Protein AF-A0A4R4YW90-F1 (afdb_monomer_lite)

InterPro domains:
  IPR011008 Dimeric alpha-beta barrel [SSF54909] (1-87)

pLDDT: mean 75.6, std 14.25, range [34.78, 93.25]

Foldseek 3Di:
DDDDDDDDDDPCQQVLDDDAQVVLVVVVVVVVVCVVVVNDPDDFAWHHLVQKDKDAADQVCPDDDPPDPDHGGIDIGTDTDAPVSDDPRHPPVSNVVVVVVVVVVVVVD

Sequence (109 aa):
MKVMVLVKATERSESGEFGTAEEFVAMDLYNKELVEAGVVLAGDGLQPTSKGKRVAFDADGNTTVKRSPVRDGEIELRKVLDAEDFDESFPAEIAAAEQRLRPERTAKQ

Secondary structure (DSSP, 8-state):
------PPP-HHHHHT----HHHHHHHHHHHHHHHHTTS-S----B--GGG-EEEEE-TT-SS--TT-S-SSEEEEE-PBP-GGGS-TTS-HHHHHHHHHHHHHHHTT-

Radius of gyration: 16.96 Å; chains: 1; bounding box: 35×30×46 Å

Structure (mmCIF, N/CA/C/O backbone):
data_AF-A0A4R4YW90-F1
#
_entry.id   AF-A0A4R4YW90-F1
#
loop_
_atom_site.group_PDB
_atom_site.id
_atom_site.type_symbol
_atom_site.label_atom_id
_atom_site.label_alt_id
_atom_site.label_comp_id
_atom_site.label_asym_id
_atom_site.label_entity_id
_atom_site.label_seq_id
_atom_site.pdbx_PDB_ins_code
_atom_site.Cartn_x
_atom_site.Cartn_y
_atom_site.Cartn_z
_atom_site.occupancy
_atom_site.B_iso_or_equiv
_atom_site.auth_seq_id
_atom_site.auth_comp_id
_atom_site.auth_asym_id
_atom_site.auth_atom_id
_atom_site.pdbx_PDB_model_num
ATOM 1 N N . MET A 1 1 ? -12.836 -15.152 -8.802 1.00 88.62 1 MET A N 1
ATOM 2 C CA . MET A 1 1 ? -12.555 -14.733 -7.409 1.00 88.62 1 MET A CA 1
ATOM 3 C C . MET A 1 1 ? -11.621 -13.534 -7.471 1.00 88.62 1 MET A C 1
ATOM 5 O O . MET A 1 1 ? -10.717 -13.577 -8.291 1.00 88.62 1 MET A O 1
ATOM 9 N N . LYS A 1 2 ? -11.854 -12.470 -6.694 1.00 91.06 2 LYS A N 1
ATOM 10 C CA . LYS A 1 2 ? -10.959 -11.299 -6.631 1.00 91.06 2 LYS A CA 1
ATOM 11 C C . LYS A 1 2 ? -10.145 -11.365 -5.342 1.00 91.06 2 LYS A C 1
ATOM 13 O O . LYS A 1 2 ? -10.681 -11.793 -4.323 1.00 91.06 2 LYS A O 1
ATOM 18 N N . VAL A 1 3 ? -8.886 -10.947 -5.396 1.00 93.19 3 VAL A N 1
ATOM 19 C CA . VAL A 1 3 ? -7.986 -10.886 -4.237 1.00 93.19 3 VAL A CA 1
ATOM 20 C C . VAL A 1 3 ? -7.302 -9.525 -4.194 1.00 93.19 3 VAL A C 1
ATOM 22 O O . VAL A 1 3 ? -7.116 -8.896 -5.233 1.00 93.19 3 VAL A O 1
ATOM 25 N N . MET A 1 4 ? -6.939 -9.079 -2.994 1.00 92.00 4 MET A N 1
ATOM 26 C CA . MET A 1 4 ? -6.081 -7.915 -2.787 1.00 92.00 4 MET A CA 1
ATOM 27 C C . MET A 1 4 ? -4.696 -8.416 -2.390 1.00 92.00 4 MET A C 1
ATOM 29 O O . MET A 1 4 ? -4.573 -9.190 -1.440 1.00 92.00 4 MET A O 1
ATOM 33 N N . VAL A 1 5 ? -3.670 -7.988 -3.121 1.00 90.50 5 VAL A N 1
ATOM 34 C CA . VAL A 1 5 ? -2.273 -8.321 -2.833 1.00 90.50 5 VAL A CA 1
ATOM 35 C C . VAL A 1 5 ? -1.609 -7.083 -2.247 1.00 90.50 5 VAL A C 1
ATOM 37 O O . VAL A 1 5 ? -1.597 -6.032 -2.880 1.00 90.50 5 VAL A O 1
ATOM 40 N N . LEU A 1 6 ? -1.069 -7.209 -1.036 1.00 90.00 6 LEU A N 1
ATOM 41 C CA . LEU A 1 6 ? -0.278 -6.167 -0.388 1.00 90.00 6 LEU A CA 1
ATOM 42 C C . LEU A 1 6 ? 1.165 -6.648 -0.280 1.00 90.00 6 LEU A C 1
ATOM 44 O O . LEU A 1 6 ? 1.438 -7.676 0.343 1.00 90.00 6 LEU A O 1
ATOM 48 N N . VAL A 1 7 ? 2.087 -5.902 -0.884 1.00 87.25 7 VAL A N 1
ATOM 49 C CA . VAL A 1 7 ? 3.5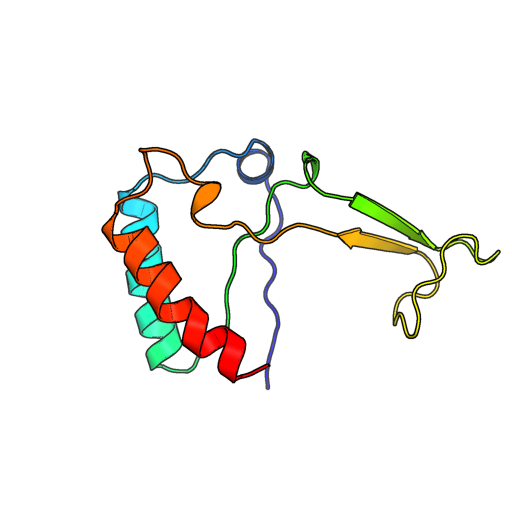21 -6.154 -0.733 1.00 87.25 7 VAL A CA 1
ATOM 50 C C . VAL A 1 7 ? 3.952 -5.637 0.636 1.00 87.25 7 VAL A C 1
ATOM 52 O O . VAL A 1 7 ? 3.669 -4.496 0.998 1.00 87.25 7 VAL A O 1
ATOM 55 N N . LYS A 1 8 ? 4.610 -6.490 1.427 1.00 89.19 8 LYS A N 1
ATOM 56 C CA . LYS A 1 8 ? 5.070 -6.121 2.768 1.00 89.19 8 LYS A CA 1
ATOM 57 C C . LYS A 1 8 ? 6.165 -5.056 2.665 1.00 89.19 8 LYS A C 1
ATOM 59 O O . LYS A 1 8 ? 7.114 -5.224 1.903 1.00 89.19 8 LYS A O 1
ATOM 64 N N . ALA A 1 9 ? 6.040 -4.005 3.469 1.00 89.00 9 ALA A N 1
ATOM 65 C CA . ALA A 1 9 ? 7.041 -2.954 3.566 1.00 89.00 9 ALA A CA 1
ATOM 66 C C . ALA A 1 9 ? 8.419 -3.507 3.979 1.00 89.00 9 ALA A C 1
ATOM 68 O O . ALA A 1 9 ? 8.523 -4.387 4.839 1.00 89.00 9 ALA A O 1
ATOM 69 N N . THR A 1 10 ? 9.462 -2.959 3.366 1.00 90.38 10 THR A N 1
ATOM 70 C CA . THR A 1 10 ? 10.882 -3.155 3.679 1.00 90.38 10 THR A CA 1
ATOM 71 C C . THR A 1 10 ? 11.502 -1.827 4.116 1.00 90.38 10 THR A C 1
ATOM 73 O O . THR A 1 10 ? 10.906 -0.771 3.907 1.00 90.38 10 THR A O 1
ATOM 76 N N . GLU A 1 11 ? 12.713 -1.854 4.679 1.00 91.69 11 GLU A N 1
ATOM 77 C CA . GLU A 1 11 ? 13.448 -0.626 5.031 1.00 91.69 11 GLU A CA 1
ATOM 78 C C . GLU A 1 11 ? 13.560 0.334 3.836 1.00 91.69 11 GLU A C 1
ATOM 80 O O . GLU A 1 11 ? 13.270 1.518 3.977 1.00 91.69 11 GLU A O 1
ATOM 85 N N . ARG A 1 12 ? 13.853 -0.196 2.639 1.00 87.25 12 ARG A N 1
ATOM 86 C CA . ARG A 1 12 ? 13.927 0.583 1.393 1.00 87.25 12 ARG A CA 1
ATOM 87 C C . ARG A 1 12 ? 12.601 1.260 1.039 1.00 87.25 12 ARG A C 1
ATOM 89 O O . ARG A 1 12 ? 12.579 2.433 0.703 1.00 87.25 12 ARG A O 1
ATOM 96 N N . SER A 1 13 ? 11.473 0.548 1.122 1.00 85.44 13 SER A N 1
ATOM 97 C CA . SER A 1 13 ? 10.173 1.170 0.812 1.00 85.44 13 SER A CA 1
ATOM 98 C C . SER A 1 13 ? 9.738 2.202 1.855 1.00 85.44 13 SER A C 1
ATOM 100 O O . SER A 1 13 ? 8.900 3.050 1.569 1.00 85.44 13 SER A O 1
ATOM 102 N N . GLU A 1 14 ? 10.272 2.118 3.075 1.00 91.38 14 GLU A N 1
ATOM 103 C CA . GLU A 1 14 ? 9.946 3.037 4.166 1.00 91.38 14 GLU A CA 1
ATOM 104 C C . GLU A 1 14 ? 10.876 4.261 4.215 1.00 91.38 14 GLU A C 1
ATOM 106 O O . GLU A 1 14 ? 10.485 5.286 4.777 1.00 91.38 14 GLU A O 1
ATOM 111 N N . SER A 1 15 ? 12.057 4.207 3.580 1.00 88.75 15 SER A N 1
ATOM 112 C CA . SER A 1 15 ? 12.948 5.368 3.424 1.00 88.75 15 SER A CA 1
ATOM 113 C C . SER A 1 15 ? 12.444 6.384 2.392 1.00 88.75 15 SER A C 1
ATOM 115 O O . SER A 1 15 ? 12.910 7.521 2.376 1.00 88.75 15 SER A O 1
ATOM 117 N N . GLY A 1 16 ? 11.454 6.009 1.574 1.00 77.31 16 GLY A N 1
ATOM 118 C CA . GLY A 1 16 ? 10.960 6.838 0.472 1.00 77.31 16 GLY A CA 1
ATOM 119 C C . GLY A 1 16 ? 11.852 6.786 -0.768 1.00 77.31 16 GLY A C 1
ATOM 120 O O . GLY A 1 16 ? 11.660 7.583 -1.680 1.00 77.31 16 GLY A O 1
ATOM 121 N N . GLU A 1 17 ? 12.812 5.860 -0.810 1.00 77.94 17 GLU A N 1
ATOM 122 C CA . GLU A 1 17 ? 13.592 5.582 -2.010 1.00 77.94 17 GLU A CA 1
ATOM 123 C C . GLU A 1 17 ? 12.723 4.911 -3.074 1.00 77.94 17 GLU A C 1
ATOM 125 O O . GLU A 1 17 ? 12.049 3.903 -2.830 1.00 77.94 17 GLU A O 1
ATOM 130 N N . PHE A 1 18 ? 12.782 5.467 -4.277 1.00 72.75 18 PHE A N 1
ATOM 131 C CA . PHE A 1 18 ? 12.136 4.914 -5.455 1.00 72.75 18 PHE A CA 1
ATOM 132 C C . PHE A 1 18 ? 13.125 4.085 -6.281 1.00 72.75 18 PHE A C 1
ATOM 134 O O . PHE A 1 18 ? 14.342 4.200 -6.129 1.00 72.75 18 PHE A O 1
ATOM 141 N N . GLY A 1 19 ? 12.585 3.215 -7.137 1.00 74.75 19 GLY A N 1
ATOM 142 C CA . GLY A 1 19 ? 13.383 2.500 -8.131 1.00 74.75 19 GLY A CA 1
ATOM 143 C C . GLY A 1 19 ? 13.959 3.439 -9.193 1.00 74.75 19 GLY A C 1
ATOM 144 O O . GLY A 1 19 ? 13.659 4.634 -9.217 1.00 74.75 19 GLY A O 1
ATOM 145 N N . THR A 1 20 ? 14.778 2.905 -10.093 1.00 80.31 20 THR A N 1
ATOM 146 C CA . THR A 1 20 ? 15.273 3.686 -11.235 1.00 80.31 20 THR A CA 1
ATOM 147 C C . THR A 1 20 ? 14.173 3.904 -12.276 1.00 80.31 20 THR A C 1
ATOM 149 O O . THR A 1 20 ? 13.177 3.177 -12.322 1.00 80.31 20 THR A O 1
ATOM 152 N N . ALA A 1 21 ? 14.360 4.890 -13.155 1.00 76.06 21 ALA A N 1
ATOM 153 C CA . ALA A 1 21 ? 13.451 5.148 -14.270 1.00 76.06 21 ALA A CA 1
ATOM 154 C C . ALA A 1 21 ? 13.203 3.892 -15.129 1.00 76.06 21 ALA A C 1
ATOM 156 O O . ALA A 1 21 ? 12.066 3.610 -15.508 1.00 76.06 21 ALA A O 1
ATOM 157 N N . GLU A 1 22 ? 14.247 3.105 -15.395 1.00 77.88 22 GLU A N 1
ATOM 158 C CA . GLU A 1 22 ? 14.156 1.862 -16.163 1.00 77.88 22 GLU A CA 1
ATOM 159 C C . GLU A 1 22 ? 13.303 0.803 -15.452 1.00 77.88 22 GLU A C 1
ATOM 161 O O . GLU A 1 22 ? 12.519 0.110 -16.103 1.00 77.88 22 GLU A O 1
ATOM 166 N N . GLU A 1 23 ? 13.416 0.692 -14.123 1.00 79.44 23 GLU A N 1
ATOM 167 C CA . GLU A 1 23 ? 12.590 -0.221 -13.326 1.00 79.44 23 GLU A CA 1
ATOM 168 C C . GLU A 1 23 ? 11.106 0.166 -13.401 1.00 79.44 23 GLU A C 1
ATOM 170 O O . GLU A 1 23 ? 10.250 -0.711 -13.541 1.00 79.44 23 GLU A O 1
ATOM 175 N N . PHE A 1 24 ? 10.790 1.466 -13.381 1.00 75.06 24 PHE A N 1
ATOM 176 C CA . PHE A 1 24 ? 9.414 1.946 -13.539 1.00 75.06 24 PHE A CA 1
ATOM 177 C C . PHE A 1 24 ? 8.843 1.660 -14.927 1.00 75.06 24 PHE A C 1
ATOM 179 O O . PHE A 1 24 ? 7.710 1.192 -15.026 1.00 75.06 24 PHE A O 1
ATOM 186 N N . VAL A 1 25 ? 9.619 1.880 -15.992 1.00 77.75 25 VAL A N 1
ATOM 187 C CA . VAL A 1 25 ? 9.194 1.562 -17.367 1.00 77.75 25 VAL A CA 1
ATOM 188 C C . VAL A 1 25 ? 8.927 0.065 -17.525 1.00 77.75 25 VAL A C 1
ATOM 190 O O . VAL A 1 25 ? 7.895 -0.327 -18.070 1.00 77.75 25 VAL A O 1
ATOM 193 N N . ALA A 1 26 ? 9.820 -0.786 -17.013 1.00 84.25 26 ALA A N 1
ATOM 194 C CA . ALA A 1 26 ? 9.631 -2.234 -17.057 1.00 84.25 26 ALA A CA 1
ATOM 195 C C . ALA A 1 26 ? 8.385 -2.674 -16.269 1.00 84.25 26 ALA A C 1
ATOM 197 O O . ALA A 1 26 ? 7.623 -3.524 -16.736 1.00 84.25 26 ALA A O 1
ATOM 198 N N . MET A 1 27 ? 8.153 -2.073 -15.097 1.00 83.19 27 MET A N 1
ATOM 199 C CA . MET A 1 27 ? 6.968 -2.333 -14.281 1.00 83.19 27 MET A CA 1
ATOM 200 C C . MET A 1 27 ? 5.675 -1.906 -14.988 1.00 83.19 27 MET A C 1
ATOM 202 O O . MET A 1 27 ? 4.694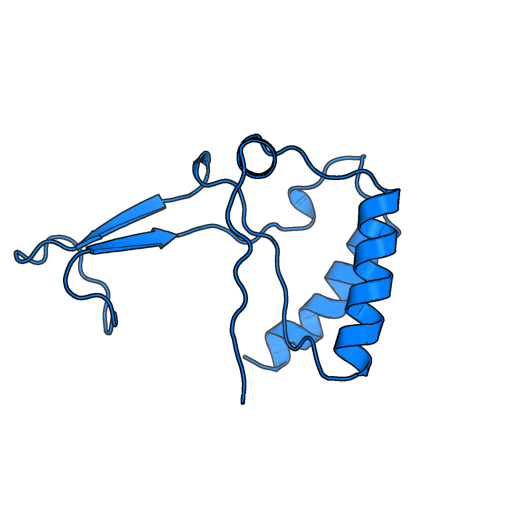 -2.646 -14.934 1.00 83.19 27 MET A O 1
ATOM 206 N N . ASP A 1 28 ? 5.657 -0.746 -15.650 1.00 78.88 28 ASP A N 1
ATOM 207 C CA . ASP A 1 28 ? 4.481 -0.253 -16.378 1.00 78.88 28 ASP A CA 1
ATOM 208 C C . ASP A 1 28 ? 4.108 -1.176 -17.542 1.00 78.88 28 ASP A C 1
ATOM 210 O O . ASP A 1 28 ? 2.962 -1.616 -17.639 1.00 78.88 28 ASP A O 1
ATOM 214 N N . LEU A 1 29 ? 5.090 -1.562 -18.365 1.00 83.62 29 LEU A N 1
ATOM 215 C CA . LEU A 1 29 ? 4.876 -2.494 -19.474 1.00 83.62 29 LEU A CA 1
ATOM 216 C C . LEU A 1 29 ? 4.323 -3.836 -18.984 1.00 83.62 29 LEU A C 1
ATOM 218 O O . LEU A 1 29 ? 3.333 -4.331 -19.522 1.00 83.62 29 LEU A O 1
ATOM 222 N N . TYR A 1 30 ? 4.909 -4.386 -17.919 1.00 87.31 30 TYR A N 1
ATOM 223 C CA . TYR A 1 30 ? 4.435 -5.632 -17.323 1.00 87.31 30 TYR A CA 1
ATOM 224 C C . TYR A 1 30 ? 3.010 -5.502 -16.762 1.00 87.31 30 TYR A C 1
ATOM 226 O O . TYR A 1 30 ? 2.151 -6.345 -17.018 1.00 87.31 30 TYR A O 1
ATOM 234 N N . ASN A 1 31 ? 2.714 -4.422 -16.034 1.00 84.06 31 ASN A N 1
ATOM 235 C CA . ASN A 1 31 ? 1.375 -4.184 -15.498 1.00 84.06 31 ASN A CA 1
ATOM 236 C C . ASN A 1 31 ? 0.339 -3.983 -16.605 1.00 84.06 31 ASN A C 1
ATOM 238 O O . ASN A 1 31 ? -0.786 -4.462 -16.467 1.00 84.06 31 ASN A O 1
ATOM 242 N N . LYS A 1 32 ? 0.703 -3.323 -17.708 1.00 83.81 32 LYS A N 1
ATOM 243 C CA . LYS A 1 32 ? -0.170 -3.154 -18.870 1.00 83.81 32 LYS A CA 1
ATOM 244 C C . LYS A 1 32 ? -0.583 -4.503 -19.456 1.00 83.81 32 LYS A C 1
ATOM 246 O O . LYS A 1 32 ? -1.776 -4.724 -19.653 1.00 83.81 32 LYS A O 1
ATOM 251 N N . GLU A 1 33 ? 0.363 -5.421 -19.651 1.00 91.44 33 GLU A N 1
ATOM 252 C CA . GLU A 1 33 ? 0.062 -6.783 -20.112 1.00 91.44 33 GLU A CA 1
ATOM 253 C C . GLU A 1 33 ? -0.893 -7.508 -19.150 1.00 91.44 33 GLU A C 1
ATOM 255 O O . GLU A 1 33 ? -1.852 -8.155 -19.575 1.00 91.44 33 GLU A O 1
ATOM 260 N N . LEU A 1 34 ? -0.689 -7.355 -17.837 1.00 90.31 34 LEU A N 1
ATOM 261 C CA . LEU A 1 34 ? -1.566 -7.956 -16.831 1.00 90.31 34 LEU A CA 1
ATOM 262 C C . LEU A 1 34 ? -2.969 -7.336 -16.797 1.00 90.31 34 LEU A C 1
ATOM 264 O O . LEU A 1 34 ? -3.938 -8.047 -16.515 1.00 90.31 34 LEU A O 1
ATOM 268 N N . VAL A 1 35 ? -3.096 -6.034 -17.050 1.00 87.44 35 VAL A N 1
ATOM 269 C CA . VAL A 1 35 ? -4.392 -5.347 -17.153 1.00 87.44 35 VAL A CA 1
ATOM 270 C C . VAL A 1 35 ? -5.133 -5.807 -18.406 1.00 87.44 35 VAL A C 1
ATOM 272 O O . VAL A 1 35 ? -6.307 -6.166 -18.314 1.00 87.44 35 VAL A O 1
ATOM 275 N N . GLU A 1 36 ? -4.457 -5.864 -19.556 1.00 87.31 36 GLU A N 1
ATOM 276 C CA . GLU A 1 36 ? -5.031 -6.352 -20.818 1.00 87.31 36 GLU A CA 1
ATOM 277 C C . GLU A 1 36 ? -5.485 -7.817 -20.707 1.00 87.31 36 GLU A C 1
ATOM 279 O O . GLU A 1 36 ? -6.555 -8.180 -21.198 1.00 87.31 36 GLU A O 1
ATOM 284 N N . ALA A 1 37 ? -4.732 -8.644 -19.978 1.00 93.25 37 ALA A N 1
ATOM 285 C CA . ALA A 1 37 ? -5.105 -10.021 -19.658 1.00 93.25 37 ALA A CA 1
ATOM 286 C C . ALA A 1 37 ? -6.225 -10.141 -18.598 1.00 93.25 37 ALA A C 1
ATOM 288 O O . ALA A 1 37 ? -6.677 -11.249 -18.300 1.00 93.25 37 ALA A O 1
ATOM 289 N N . GLY A 1 38 ? -6.671 -9.031 -17.998 1.00 88.88 38 GLY A N 1
ATOM 290 C CA . GLY A 1 38 ? -7.702 -9.006 -16.955 1.00 88.88 38 GLY A CA 1
ATOM 291 C C . GLY A 1 38 ? -7.251 -9.551 -15.594 1.00 88.88 38 GLY A C 1
ATOM 292 O O . GLY A 1 38 ? -8.094 -9.854 -14.746 1.00 88.88 38 GLY A O 1
ATOM 293 N N . VAL A 1 39 ? -5.939 -9.691 -15.378 1.00 91.94 39 VAL A N 1
ATOM 294 C CA . VAL A 1 39 ? -5.331 -10.190 -14.133 1.00 91.94 39 VAL A CA 1
ATOM 295 C C . VAL A 1 39 ? -5.219 -9.069 -13.101 1.00 91.94 39 VAL A C 1
ATOM 297 O O . VAL A 1 39 ? -5.642 -9.240 -11.955 1.00 91.94 39 VAL A O 1
ATOM 300 N N . VAL A 1 40 ? -4.686 -7.909 -13.501 1.00 88.12 40 VAL A N 1
ATOM 301 C CA . VAL A 1 40 ? -4.626 -6.711 -12.651 1.00 88.12 40 VAL A CA 1
ATOM 302 C C . VAL A 1 40 ? -5.864 -5.864 -12.914 1.00 88.12 40 VAL A C 1
ATOM 304 O O . VAL A 1 40 ? -6.099 -5.402 -14.024 1.00 88.12 40 VAL A O 1
ATOM 307 N N . LEU A 1 41 ? -6.674 -5.666 -11.873 1.00 86.56 41 LEU A N 1
ATOM 308 C CA . LEU A 1 41 ? -7.888 -4.843 -11.950 1.00 86.56 41 LEU A CA 1
ATOM 309 C C . LEU A 1 41 ? -7.657 -3.408 -11.467 1.00 86.56 41 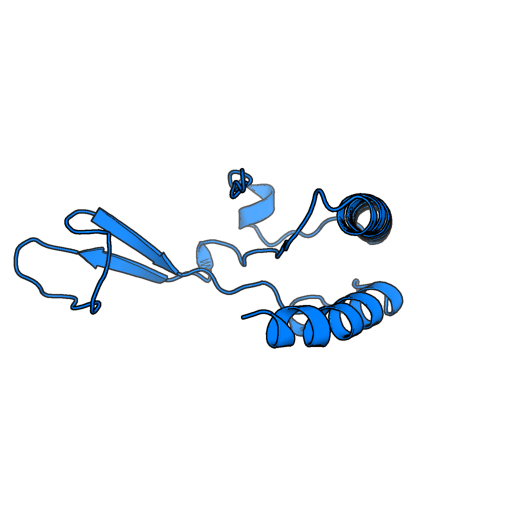LEU A C 1
ATOM 311 O O . LEU A 1 41 ? -8.326 -2.488 -11.928 1.00 86.56 41 LEU A O 1
ATOM 315 N N . ALA A 1 42 ? -6.748 -3.240 -10.509 1.00 82.62 42 ALA A N 1
ATOM 316 C CA . ALA A 1 42 ? -6.301 -1.971 -9.954 1.00 82.62 42 ALA A CA 1
ATOM 317 C C . ALA A 1 42 ? -4.959 -2.199 -9.245 1.00 82.62 42 ALA A C 1
ATOM 319 O O . ALA A 1 42 ? -4.701 -3.301 -8.754 1.00 82.62 42 ALA A O 1
ATOM 320 N N . GLY A 1 43 ? -4.128 -1.163 -9.180 1.00 82.94 43 GLY A N 1
ATOM 321 C CA . GLY A 1 43 ? -2.835 -1.203 -8.509 1.00 82.94 43 GLY A CA 1
ATOM 322 C C . GLY A 1 43 ? -2.309 0.209 -8.297 1.00 82.94 43 GLY A C 1
ATOM 323 O O . GLY A 1 43 ? -2.285 0.999 -9.242 1.00 82.94 43 GLY A O 1
ATOM 324 N N . ASP A 1 44 ? -1.915 0.499 -7.061 1.00 82.69 44 ASP A N 1
ATOM 325 C CA . ASP A 1 44 ? -1.432 1.801 -6.616 1.00 82.69 44 ASP A CA 1
ATOM 326 C C . ASP A 1 44 ? -0.312 1.626 -5.591 1.00 82.69 44 ASP A C 1
ATOM 328 O O . ASP A 1 44 ? -0.306 0.671 -4.807 1.00 82.69 44 ASP A O 1
ATOM 332 N N . GLY A 1 45 ? 0.635 2.562 -5.596 1.00 84.69 45 GLY A N 1
ATOM 333 C CA . GLY A 1 45 ? 1.665 2.654 -4.570 1.00 84.69 45 GLY A CA 1
ATOM 334 C C . GLY A 1 45 ? 1.138 3.360 -3.317 1.00 84.69 45 GLY A C 1
ATOM 335 O O . GLY A 1 45 ? 0.294 4.248 -3.406 1.00 84.69 45 GLY A O 1
ATOM 336 N N . LEU A 1 46 ? 1.644 2.996 -2.136 1.00 88.75 46 LEU A N 1
ATOM 337 C CA . LEU A 1 46 ? 1.315 3.671 -0.874 1.00 88.75 46 LEU A CA 1
ATOM 338 C C . LEU A 1 46 ? 2.537 4.418 -0.329 1.00 88.75 46 LEU A C 1
ATOM 340 O O . LEU A 1 46 ? 3.608 3.831 -0.184 1.00 88.75 46 LEU A O 1
ATOM 344 N N . GLN A 1 47 ? 2.355 5.675 0.078 1.00 88.62 47 GLN A N 1
ATOM 345 C CA . GLN A 1 47 ? 3.383 6.494 0.743 1.00 88.62 47 GLN A CA 1
ATOM 346 C C . GLN A 1 47 ? 3.909 5.823 2.018 1.00 88.62 47 GLN A C 1
ATOM 348 O O . GLN A 1 47 ? 3.076 5.217 2.690 1.00 88.62 47 GLN A O 1
ATOM 353 N N . PRO A 1 48 ? 5.203 5.942 2.394 1.00 90.62 48 PRO A N 1
ATOM 354 C CA . PRO A 1 48 ? 5.786 5.333 3.600 1.00 90.62 48 PRO A CA 1
ATOM 355 C C . PRO A 1 48 ? 4.938 5.511 4.868 1.00 90.62 48 PRO A C 1
ATOM 357 O O . PRO A 1 48 ? 4.239 6.517 5.022 1.00 90.62 48 PRO A O 1
ATOM 360 N N . THR A 1 49 ? 5.030 4.576 5.818 1.00 91.12 49 THR A N 1
ATOM 361 C CA . THR A 1 49 ? 4.272 4.631 7.085 1.00 91.12 49 THR A CA 1
ATOM 362 C C . THR A 1 49 ? 4.558 5.892 7.897 1.00 91.12 49 THR A C 1
ATOM 364 O O . THR A 1 49 ? 3.673 6.371 8.604 1.00 91.12 49 THR A O 1
ATOM 367 N N . SER A 1 50 ? 5.739 6.500 7.732 1.00 90.38 50 SER A N 1
ATOM 368 C CA . SER A 1 50 ? 6.103 7.794 8.330 1.00 90.38 50 SER A CA 1
ATOM 369 C C . SER A 1 50 ? 5.184 8.952 7.907 1.00 90.38 50 SER A C 1
ATOM 371 O O . SER A 1 50 ? 5.015 9.909 8.663 1.00 90.38 50 SER A O 1
ATOM 373 N N . LYS A 1 51 ? 4.543 8.856 6.734 1.00 88.25 51 LYS A N 1
ATOM 374 C CA . LYS A 1 51 ? 3.531 9.807 6.239 1.00 88.25 51 LYS A CA 1
ATOM 375 C C . LYS A 1 51 ? 2.092 9.339 6.496 1.00 88.25 51 LYS A C 1
ATOM 377 O O . LYS A 1 51 ? 1.140 10.019 6.108 1.00 88.25 51 LYS A O 1
ATOM 382 N N . GLY A 1 52 ? 1.925 8.180 7.129 1.00 88.38 52 GLY A N 1
ATOM 383 C CA . GLY A 1 52 ? 0.635 7.620 7.497 1.00 88.38 52 GLY A CA 1
ATOM 384 C C . GLY A 1 52 ? 0.068 8.204 8.792 1.00 88.38 52 GLY A C 1
ATOM 385 O O . GLY A 1 52 ? 0.713 8.954 9.530 1.00 88.38 52 GLY A O 1
ATOM 386 N N . LYS A 1 53 ? -1.177 7.836 9.086 1.00 86.81 53 LYS A N 1
ATOM 387 C CA . LYS A 1 53 ? -1.824 8.071 10.382 1.00 86.81 53 LYS A CA 1
ATOM 388 C C . LYS A 1 53 ? -2.340 6.744 10.920 1.00 86.81 53 LYS A C 1
ATOM 390 O O . LYS A 1 53 ? -2.933 5.978 10.166 1.00 86.81 53 LYS A O 1
ATOM 395 N N . ARG A 1 54 ? -2.155 6.492 12.216 1.00 85.62 54 ARG A N 1
ATOM 396 C CA . ARG A 1 54 ? -2.767 5.349 12.902 1.00 85.62 54 ARG A CA 1
ATOM 397 C C . ARG A 1 54 ? -3.921 5.809 13.762 1.00 85.62 54 ARG A C 1
ATOM 399 O O . ARG A 1 54 ? -3.817 6.808 14.472 1.00 85.62 54 ARG A O 1
ATOM 406 N N . VAL A 1 55 ? -5.011 5.070 13.662 1.00 82.75 55 VAL A N 1
ATOM 407 C CA . VAL A 1 55 ? -6.218 5.269 14.447 1.00 82.75 55 VAL A CA 1
ATOM 408 C C . VAL A 1 55 ? -6.428 4.016 15.276 1.00 82.75 55 VAL A C 1
ATOM 410 O O . VAL A 1 55 ? -6.659 2.945 14.716 1.00 82.75 55 VAL A O 1
ATOM 413 N N . ALA A 1 56 ? -6.320 4.157 16.594 1.00 79.12 56 ALA A N 1
ATOM 414 C CA . ALA A 1 56 ? -6.605 3.087 17.535 1.00 79.12 56 ALA A CA 1
ATOM 415 C C . ALA A 1 56 ? -8.092 3.093 17.907 1.00 79.12 56 ALA A C 1
ATOM 417 O O . ALA A 1 56 ? -8.694 4.154 18.103 1.00 79.12 56 ALA A O 1
ATOM 418 N N . PHE A 1 57 ? -8.664 1.899 18.002 1.00 76.19 57 PHE A N 1
ATOM 419 C CA . PHE A 1 57 ? -10.018 1.673 18.482 1.00 76.19 57 PHE A CA 1
ATOM 420 C C . PHE A 1 57 ? -9.913 1.062 19.870 1.00 76.19 57 PHE A C 1
ATOM 422 O O . PHE A 1 57 ? -9.410 -0.048 20.014 1.00 76.19 57 PHE A O 1
ATOM 429 N N . ASP A 1 58 ? -10.361 1.799 20.881 1.00 71.06 58 ASP A N 1
ATOM 430 C CA . ASP A 1 58 ? -10.538 1.262 22.222 1.00 71.06 58 ASP A CA 1
ATOM 431 C C . ASP A 1 58 ? -11.991 0.821 22.439 1.00 71.06 58 ASP A C 1
ATOM 433 O O . ASP A 1 58 ? -12.918 1.241 21.737 1.00 71.06 58 ASP A O 1
ATOM 437 N N . ALA A 1 59 ? -12.189 -0.050 23.429 1.00 67.81 59 ALA A N 1
ATOM 438 C CA . ALA A 1 59 ? -13.514 -0.528 23.818 1.00 67.81 59 ALA A CA 1
ATOM 439 C C . ALA A 1 59 ? -14.442 0.610 24.292 1.00 67.81 59 ALA A C 1
ATOM 441 O O . ALA A 1 59 ? -15.664 0.459 24.257 1.00 67.81 59 ALA A O 1
ATOM 442 N N . ASP A 1 60 ? -13.860 1.743 24.695 1.00 70.56 60 ASP A N 1
ATOM 443 C CA . ASP A 1 60 ? -14.552 2.908 25.245 1.00 70.56 60 ASP A CA 1
ATOM 444 C C . ASP A 1 60 ? -15.050 3.888 24.161 1.00 70.56 60 ASP A C 1
ATOM 446 O O . ASP A 1 60 ? -15.802 4.818 24.457 1.00 70.56 60 ASP A O 1
ATOM 450 N N . GLY A 1 61 ? -14.711 3.654 22.887 1.00 60.12 61 GLY A N 1
ATOM 451 C CA . GLY A 1 61 ? -15.294 4.351 21.739 1.00 60.12 61 GLY A CA 1
ATOM 452 C C . GLY A 1 61 ? -14.696 5.727 21.437 1.00 60.12 61 GLY A C 1
ATOM 453 O O . GLY A 1 61 ? -15.332 6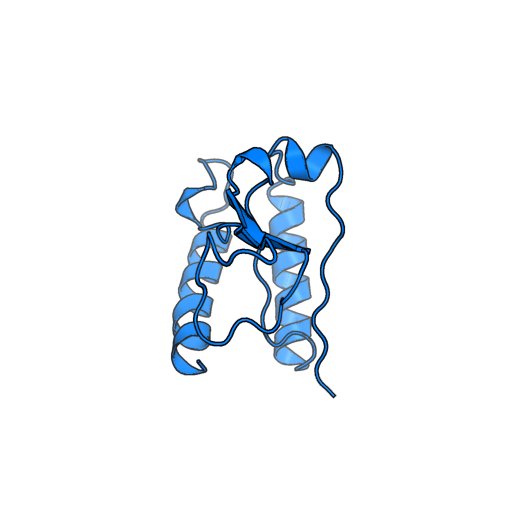.517 20.730 1.00 60.12 61 GLY A O 1
ATOM 454 N N . ASN A 1 62 ? -13.478 6.019 21.906 1.00 64.81 62 ASN A N 1
ATOM 455 C CA . ASN A 1 62 ? -12.866 7.348 21.775 1.00 64.81 62 ASN A CA 1
ATOM 456 C C . ASN A 1 62 ? -12.494 7.726 20.326 1.00 64.81 62 ASN A C 1
ATOM 458 O O . ASN A 1 62 ? -12.204 8.891 20.052 1.00 64.81 62 ASN A O 1
ATOM 462 N N . THR A 1 63 ? -12.583 6.786 19.375 1.00 66.25 63 THR A N 1
ATOM 463 C CA . THR A 1 63 ? -12.567 7.083 17.935 1.00 66.25 63 THR A CA 1
ATOM 464 C C . THR A 1 63 ? -13.715 6.390 17.203 1.00 66.25 63 THR A C 1
ATOM 466 O O . THR A 1 63 ? -13.760 5.167 17.086 1.00 66.25 63 THR A O 1
ATOM 469 N N . THR A 1 64 ? -14.658 7.169 16.661 1.00 59.59 64 THR A N 1
ATOM 470 C CA . THR A 1 64 ? -15.855 6.622 16.005 1.00 59.59 64 THR A CA 1
ATOM 471 C C . THR A 1 64 ? -15.719 6.623 14.479 1.00 59.59 64 THR A C 1
ATOM 473 O O . THR A 1 64 ? -15.938 7.639 13.819 1.00 59.59 64 THR A O 1
ATOM 476 N N . VAL A 1 65 ? -15.425 5.461 13.886 1.00 65.69 65 VAL A N 1
ATOM 477 C CA . VAL A 1 65 ? -15.570 5.232 12.435 1.00 65.69 65 VAL A CA 1
ATOM 478 C C . VAL A 1 65 ? -16.895 4.523 12.166 1.00 65.69 65 VAL A C 1
ATOM 480 O O . VAL A 1 65 ? -17.124 3.391 12.595 1.00 65.69 65 VAL A O 1
ATOM 483 N N . LYS A 1 66 ? -17.801 5.186 11.440 1.00 62.31 66 LYS A N 1
ATOM 484 C CA . LYS A 1 66 ? -19.113 4.613 11.110 1.00 62.31 66 LYS A CA 1
ATOM 485 C C . LYS A 1 66 ? -18.950 3.408 10.182 1.00 62.31 66 LYS A C 1
ATOM 487 O O . LYS A 1 66 ? -18.383 3.541 9.103 1.00 62.31 66 LYS A O 1
ATOM 492 N N . ARG A 1 67 ? -19.537 2.269 10.574 1.00 66.88 67 ARG A N 1
ATOM 493 C CA . ARG A 1 67 ? -19.509 0.994 9.826 1.00 66.88 67 ARG A CA 1
ATOM 494 C C . ARG A 1 67 ? -18.095 0.430 9.610 1.00 66.88 67 ARG A C 1
ATOM 496 O O . ARG A 1 67 ? -17.853 -0.222 8.599 1.00 66.88 67 ARG A O 1
ATOM 503 N N . SER A 1 68 ? -17.173 0.662 10.547 1.00 71.62 68 SER A N 1
ATOM 504 C CA . SER A 1 68 ? -15.871 -0.013 10.519 1.00 71.62 68 SER A CA 1
ATOM 505 C C . SER A 1 68 ? -16.042 -1.528 10.709 1.00 71.62 68 SER A C 1
ATOM 507 O O . SER A 1 68 ? -16.766 -1.939 11.621 1.00 71.62 68 SER A O 1
ATOM 509 N N . PRO A 1 69 ? -15.382 -2.376 9.899 1.00 73.44 69 PRO A N 1
ATOM 510 C CA . PRO A 1 69 ? -15.285 -3.805 10.186 1.00 73.44 69 PRO A CA 1
ATOM 511 C C . PRO A 1 69 ? -14.312 -4.108 11.343 1.00 73.44 69 PRO A C 1
ATOM 513 O O . PRO A 1 69 ? -14.356 -5.206 11.894 1.00 73.44 69 PRO A O 1
ATOM 516 N N . VAL A 1 70 ? -13.452 -3.153 11.724 1.00 78.38 70 VAL A N 1
ATOM 517 C CA . VAL A 1 70 ? -12.489 -3.272 12.831 1.00 78.38 70 VAL A CA 1
ATOM 518 C C . VAL A 1 70 ? -13.165 -2.839 14.132 1.00 78.38 70 VAL A C 1
ATOM 520 O O . VAL A 1 70 ? -13.680 -1.722 14.207 1.00 78.38 70 VAL A O 1
ATOM 523 N N . ARG A 1 71 ? -13.192 -3.734 15.129 1.00 71.38 71 ARG A N 1
ATOM 524 C CA . ARG A 1 71 ? -13.837 -3.514 16.440 1.00 71.38 71 ARG A CA 1
ATOM 525 C C . ARG A 1 71 ? -12.844 -3.244 17.569 1.00 71.38 71 ARG A C 1
ATOM 527 O O . ARG A 1 71 ? -13.097 -2.364 18.374 1.00 71.38 71 ARG A O 1
ATOM 534 N N . ASP A 1 72 ? -11.752 -3.999 17.601 1.00 75.19 72 ASP A N 1
ATOM 535 C CA . ASP A 1 72 ? -10.630 -3.858 18.530 1.00 75.19 72 ASP A CA 1
ATOM 536 C C . ASP A 1 72 ? -9.349 -3.996 17.697 1.00 75.19 72 ASP A C 1
ATOM 538 O O . ASP A 1 72 ? -9.218 -4.959 16.930 1.00 75.19 72 ASP A O 1
ATOM 542 N N . GLY A 1 73 ? -8.481 -2.986 17.744 1.00 79.38 73 GLY A N 1
ATOM 543 C CA . GLY A 1 73 ? -7.264 -2.920 16.936 1.00 79.38 73 GLY A CA 1
ATOM 544 C C . GLY A 1 73 ? -6.965 -1.535 16.366 1.00 79.38 73 GLY A C 1
ATOM 545 O O . GLY A 1 73 ? -7.439 -0.510 16.856 1.00 79.38 73 GLY A O 1
ATOM 546 N N . GLU A 1 74 ? -6.162 -1.508 15.304 1.00 81.38 74 GLU A N 1
ATOM 547 C CA . GLU A 1 74 ? -5.690 -0.278 14.668 1.00 81.38 74 GLU A CA 1
ATOM 548 C C . GLU A 1 74 ? -6.023 -0.257 13.175 1.00 81.38 74 GLU A C 1
ATOM 550 O O . GLU A 1 74 ? -5.975 -1.279 12.487 1.00 81.38 74 GLU A O 1
ATOM 555 N N . ILE A 1 75 ? -6.326 0.934 12.663 1.00 85.56 75 ILE A N 1
ATOM 556 C CA . ILE A 1 75 ? -6.364 1.210 11.228 1.00 85.56 75 ILE A CA 1
ATOM 557 C C . ILE A 1 75 ? -5.187 2.116 10.892 1.00 85.56 75 ILE A C 1
ATOM 559 O O . ILE A 1 75 ? -5.038 3.198 11.464 1.00 85.56 75 ILE A O 1
ATOM 563 N N . GLU A 1 76 ? -4.379 1.690 9.925 1.00 87.38 76 GLU A N 1
ATOM 564 C CA . GLU A 1 76 ? -3.361 2.534 9.315 1.00 87.38 76 GLU A CA 1
ATOM 565 C C . GLU A 1 76 ? -3.914 3.158 8.032 1.00 87.38 76 GLU A C 1
ATOM 567 O O . GLU A 1 76 ? -4.345 2.471 7.107 1.00 87.38 76 GLU A O 1
ATOM 572 N N . LEU A 1 77 ? -3.910 4.486 7.993 1.00 87.94 77 LEU A N 1
ATOM 573 C CA . LEU A 1 77 ? -4.296 5.282 6.841 1.00 87.94 77 LEU A CA 1
ATOM 574 C C . LEU A 1 77 ? -3.020 5.718 6.123 1.00 87.94 77 LEU A C 1
ATOM 576 O O . LEU A 1 77 ? -2.279 6.565 6.629 1.00 87.94 77 LEU A O 1
ATOM 580 N N . ARG A 1 78 ? -2.772 5.141 4.943 1.00 89.75 78 ARG A N 1
ATOM 581 C CA . ARG A 1 78 ? -1.687 5.546 4.039 1.00 89.75 78 ARG A CA 1
ATOM 582 C C . ARG A 1 78 ? -2.272 6.307 2.858 1.00 89.75 78 ARG A C 1
ATOM 584 O O . ARG A 1 78 ? -3.276 5.888 2.284 1.00 89.75 78 ARG A O 1
ATOM 591 N N . LYS A 1 79 ? -1.643 7.428 2.502 1.00 87.31 79 LYS A N 1
ATOM 592 C CA . LYS A 1 79 ? -1.965 8.121 1.252 1.00 87.31 79 LYS A CA 1
ATOM 593 C C . LYS A 1 79 ? -1.465 7.271 0.084 1.00 87.31 79 LYS A C 1
ATOM 595 O O . LYS A 1 79 ? -0.400 6.654 0.180 1.00 87.31 79 LYS A O 1
ATOM 600 N N . VAL A 1 80 ? -2.243 7.247 -0.989 1.00 86.81 80 VAL A N 1
ATOM 601 C CA . VAL A 1 80 ? -1.780 6.744 -2.283 1.00 86.81 80 VAL A CA 1
ATOM 602 C C . VAL A 1 80 ? -0.665 7.672 -2.774 1.00 86.81 80 VAL A C 1
ATOM 604 O O . VAL A 1 80 ? -0.700 8.867 -2.484 1.00 86.81 80 VAL A O 1
ATOM 607 N N . LEU A 1 81 ? 0.358 7.095 -3.400 1.00 79.88 81 LEU A N 1
ATOM 608 C CA . LEU A 1 81 ? 1.396 7.843 -4.106 1.00 79.88 81 LEU A CA 1
ATOM 609 C C . LEU A 1 81 ? 0.766 8.512 -5.328 1.00 79.88 81 LEU A C 1
ATOM 611 O O . LEU A 1 81 ? 0.147 7.817 -6.129 1.00 79.88 81 LEU A O 1
ATOM 615 N N . ASP A 1 82 ? 0.936 9.823 -5.460 1.00 72.12 82 ASP A N 1
ATOM 616 C CA . ASP A 1 82 ? 0.478 10.586 -6.622 1.00 72.12 82 ASP A CA 1
ATOM 617 C C . ASP A 1 82 ? 1.675 10.977 -7.508 1.00 72.12 82 ASP A C 1
ATOM 619 O O . ASP A 1 82 ? 2.797 11.102 -7.021 1.00 72.12 82 ASP A O 1
ATOM 623 N N . ALA A 1 83 ? 1.440 11.239 -8.800 1.00 65.69 83 ALA A N 1
ATOM 624 C CA . ALA A 1 83 ? 2.468 11.699 -9.750 1.00 65.69 83 ALA A CA 1
ATOM 625 C C . ALA A 1 83 ? 3.332 12.879 -9.242 1.00 65.69 83 ALA A C 1
ATOM 627 O O . ALA A 1 83 ? 4.495 13.008 -9.606 1.00 65.69 83 ALA A O 1
ATOM 628 N N . GLU A 1 84 ? 2.757 13.745 -8.403 1.00 67.00 84 GLU A N 1
ATOM 629 C CA . GLU A 1 84 ? 3.407 14.920 -7.797 1.00 67.00 84 GLU A CA 1
ATOM 630 C C . GLU A 1 84 ? 4.430 14.553 -6.709 1.00 67.00 84 GLU A C 1
ATOM 632 O O . GLU A 1 84 ? 5.274 15.372 -6.350 1.00 67.00 84 GLU A O 1
ATOM 637 N N . ASP A 1 85 ? 4.349 13.334 -6.169 1.00 68.69 85 ASP A N 1
ATOM 638 C CA . ASP A 1 85 ? 5.304 12.807 -5.196 1.00 68.69 85 ASP A CA 1
ATOM 639 C C . ASP A 1 85 ? 6.613 12.340 -5.848 1.00 68.69 85 ASP A C 1
ATOM 641 O O . ASP A 1 85 ? 7.575 12.041 -5.136 1.00 68.69 85 ASP A O 1
ATOM 645 N N . PHE A 1 86 ? 6.652 12.278 -7.180 1.00 62.16 86 PHE A N 1
ATOM 646 C CA . PHE A 1 86 ? 7.839 11.946 -7.947 1.00 62.16 86 PHE A CA 1
ATOM 647 C C . PHE A 1 86 ? 8.491 13.235 -8.471 1.00 62.16 86 PHE A C 1
ATOM 649 O O . PHE A 1 86 ? 7.829 14.094 -9.052 1.00 62.16 86 PHE A O 1
ATOM 656 N N . ASP A 1 87 ? 9.792 13.395 -8.225 1.00 61.03 87 ASP A N 1
ATOM 657 C CA . ASP A 1 87 ? 10.561 14.565 -8.663 1.00 61.03 87 ASP A CA 1
ATOM 658 C C . ASP A 1 87 ? 10.995 14.457 -10.144 1.00 61.03 87 ASP A C 1
ATOM 660 O O . ASP A 1 87 ? 10.484 13.625 -10.895 1.00 61.03 87 ASP A O 1
ATOM 664 N N . GLU A 1 88 ? 11.936 15.304 -10.590 1.00 52.09 88 GLU A N 1
ATOM 665 C CA . GLU A 1 88 ? 12.484 15.315 -11.964 1.00 52.09 88 GLU A CA 1
ATOM 666 C C . GLU A 1 88 ? 13.006 13.942 -12.448 1.00 52.09 88 GLU A C 1
ATOM 668 O O . GLU A 1 88 ? 13.234 13.757 -13.644 1.00 52.09 88 GLU A O 1
ATOM 673 N N . SER A 1 89 ? 13.160 12.968 -11.544 1.00 49.03 89 SER A N 1
ATOM 674 C CA . SER A 1 89 ? 13.521 11.577 -11.831 1.00 49.03 89 SER A CA 1
ATOM 675 C C . SER A 1 89 ? 12.378 10.746 -12.428 1.00 49.03 89 SER A C 1
ATOM 677 O O . SER A 1 89 ? 12.614 9.606 -12.832 1.00 49.03 89 SER A O 1
ATOM 679 N N . PHE A 1 90 ? 11.146 11.265 -12.480 1.00 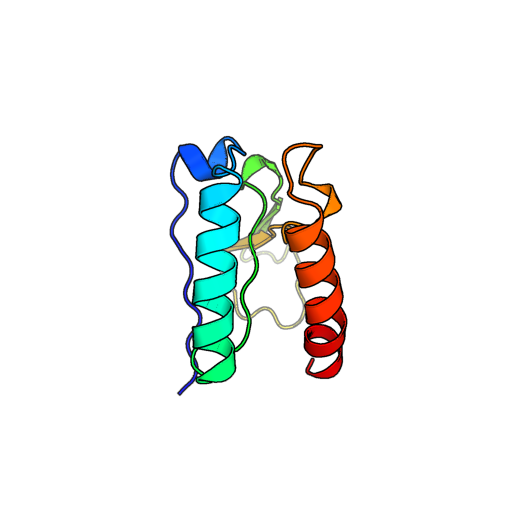54.94 90 PHE A N 1
ATOM 680 C CA . PHE A 1 90 ? 10.013 10.561 -13.076 1.00 54.94 90 PHE A CA 1
ATOM 681 C C . PHE A 1 90 ? 9.957 10.797 -14.588 1.00 54.94 90 PHE A C 1
ATOM 683 O O . PHE A 1 90 ? 9.746 11.932 -15.029 1.00 54.94 90 PHE A O 1
ATOM 690 N N . PRO A 1 91 ? 10.107 9.753 -15.424 1.00 60.75 91 PRO A N 1
ATOM 691 C CA . PRO A 1 91 ? 10.017 9.929 -16.865 1.00 60.75 91 PRO A CA 1
ATOM 692 C C . PRO A 1 91 ? 8.644 10.494 -17.238 1.00 60.75 91 PRO A C 1
ATOM 694 O O . PRO A 1 91 ? 7.612 9.950 -16.841 1.00 60.75 91 PRO A O 1
ATOM 697 N N . ALA A 1 92 ? 8.616 11.565 -18.037 1.00 61.50 92 ALA A N 1
ATOM 698 C CA . ALA A 1 92 ? 7.379 12.244 -18.444 1.00 61.50 92 ALA A CA 1
ATOM 699 C C . ALA A 1 92 ? 6.347 11.298 -19.099 1.00 61.50 92 ALA A C 1
ATOM 701 O O . ALA A 1 92 ? 5.140 11.539 -19.049 1.00 61.50 92 ALA A O 1
ATOM 702 N N . GLU A 1 93 ? 6.819 10.197 -19.684 1.00 58.41 93 GLU A N 1
ATOM 703 C CA . GLU A 1 93 ? 5.995 9.132 -20.256 1.00 58.41 93 GLU A CA 1
ATOM 704 C C . GLU A 1 93 ? 5.185 8.368 -19.195 1.00 58.41 93 GLU A C 1
ATOM 706 O O . GLU A 1 93 ? 4.016 8.063 -19.438 1.00 58.41 93 GLU A O 1
ATOM 711 N N . ILE A 1 94 ? 5.751 8.137 -18.005 1.00 57.19 94 ILE A N 1
ATOM 712 C CA . ILE A 1 94 ? 5.087 7.447 -16.888 1.00 57.19 94 ILE A CA 1
ATOM 713 C C . ILE A 1 94 ? 4.013 8.351 -16.270 1.00 57.19 94 ILE A C 1
ATOM 715 O O . ILE A 1 94 ? 2.877 7.920 -16.082 1.00 57.19 94 ILE A O 1
ATOM 719 N N . ALA A 1 95 ? 4.316 9.636 -16.053 1.00 61.66 95 ALA A N 1
ATOM 720 C CA . ALA A 1 95 ? 3.331 10.610 -15.571 1.00 61.66 95 ALA A CA 1
ATOM 721 C C . ALA A 1 95 ? 2.124 10.731 -16.525 1.00 61.66 95 ALA A C 1
ATOM 723 O O . ALA A 1 95 ? 0.968 10.809 -16.098 1.00 61.66 95 ALA A O 1
ATOM 724 N N . ALA A 1 96 ? 2.376 10.701 -17.838 1.00 61.50 96 ALA A N 1
ATOM 725 C CA . ALA A 1 96 ? 1.324 10.712 -18.849 1.00 61.50 96 ALA A CA 1
ATOM 726 C C . ALA A 1 96 ? 0.510 9.402 -18.880 1.00 61.50 96 ALA A C 1
ATOM 728 O O . ALA A 1 96 ? -0.687 9.434 -19.178 1.00 61.50 96 ALA A O 1
ATOM 729 N N . ALA A 1 97 ? 1.125 8.254 -18.584 1.00 60.50 97 ALA A N 1
ATOM 730 C CA . ALA A 1 97 ? 0.436 6.969 -18.466 1.00 60.50 97 ALA A CA 1
ATOM 731 C C . ALA A 1 97 ? -0.475 6.920 -17.225 1.00 60.50 97 ALA A C 1
ATOM 733 O O . ALA A 1 97 ? -1.646 6.552 -17.342 1.00 60.50 97 ALA A O 1
ATOM 734 N N . GLU A 1 98 ? 0.000 7.396 -16.071 1.00 58.62 98 GLU A N 1
ATOM 735 C CA . GLU A 1 98 ? -0.785 7.491 -14.833 1.00 58.62 98 GLU A CA 1
ATOM 736 C C . GLU A 1 98 ? -2.031 8.375 -15.021 1.00 58.62 98 GLU A C 1
ATOM 738 O O . GLU A 1 98 ? -3.152 7.982 -14.682 1.00 58.62 98 GLU A O 1
ATOM 743 N N . GLN A 1 99 ? -1.872 9.534 -15.671 1.00 60.53 99 GLN A N 1
ATOM 744 C CA . GLN A 1 99 ? -2.987 10.431 -15.991 1.00 60.53 99 GLN A CA 1
ATOM 745 C C . GLN A 1 99 ? -4.015 9.809 -16.944 1.00 60.53 99 GLN A C 1
ATOM 747 O O . GLN A 1 99 ? -5.202 10.110 -16.825 1.00 60.53 99 GLN A O 1
ATOM 752 N N . ARG A 1 100 ? -3.596 8.935 -17.870 1.00 59.69 100 ARG A N 1
ATOM 753 C CA . ARG A 1 100 ? -4.512 8.213 -18.774 1.00 59.69 100 ARG A CA 1
ATOM 754 C C . ARG A 1 100 ? -5.281 7.100 -18.069 1.00 59.69 100 ARG A C 1
ATOM 756 O O . ARG A 1 100 ? -6.441 6.877 -18.398 1.00 59.69 100 ARG A O 1
ATOM 763 N N . LEU A 1 101 ? -4.667 6.435 -17.094 1.00 56.72 101 LEU A N 1
ATOM 764 C CA . LEU A 1 101 ? -5.311 5.374 -16.313 1.00 56.72 101 LEU A CA 1
ATOM 765 C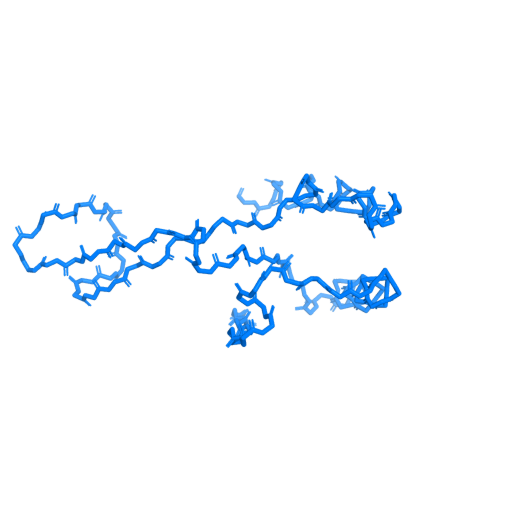 C . LEU A 1 101 ? -6.248 5.933 -15.228 1.00 56.72 101 LEU A C 1
ATOM 767 O O . LEU A 1 101 ? -7.203 5.267 -14.826 1.00 56.72 101 LEU A O 1
ATOM 771 N N . ARG A 1 102 ? -6.028 7.173 -14.775 1.00 57.28 102 ARG A N 1
ATOM 772 C CA . ARG A 1 102 ? -6.856 7.862 -13.770 1.00 57.28 102 ARG A CA 1
ATOM 773 C C . ARG A 1 102 ? -8.358 7.951 -14.118 1.00 57.28 102 ARG A C 1
ATOM 775 O O . ARG A 1 102 ? -9.155 7.589 -13.252 1.00 57.28 102 ARG A O 1
ATOM 782 N N . PRO A 1 103 ? -8.790 8.374 -15.327 1.00 49.62 103 PRO A N 1
ATOM 783 C CA . PRO A 1 103 ? -10.212 8.444 -15.678 1.00 49.62 103 PRO A CA 1
ATOM 784 C C . PRO A 1 103 ? -10.899 7.073 -15.771 1.00 49.62 103 PRO A C 1
ATOM 786 O O . PRO A 1 103 ? -12.081 6.968 -15.451 1.00 49.62 103 PRO A O 1
ATOM 789 N N . GLU A 1 104 ? -10.189 6.001 -16.140 1.00 51.47 104 GLU A N 1
ATOM 790 C CA . GLU A 1 104 ? -10.773 4.648 -16.137 1.00 51.47 104 GLU A CA 1
ATOM 791 C C . GLU A 1 104 ? -10.989 4.101 -14.717 1.00 51.47 104 GLU A C 1
ATOM 793 O O . GLU A 1 104 ? -11.904 3.306 -14.483 1.00 51.47 104 GLU A O 1
ATOM 798 N N . ARG A 1 105 ? -10.173 4.555 -13.756 1.00 51.78 105 ARG A N 1
ATOM 799 C CA . ARG A 1 105 ? -10.235 4.159 -12.341 1.00 51.78 105 ARG A CA 1
ATOM 800 C C . ARG A 1 105 ? -11.360 4.858 -11.576 1.00 51.78 105 ARG A C 1
ATOM 802 O O . ARG A 1 105 ? -12.020 4.212 -10.766 1.00 51.78 105 ARG A O 1
ATOM 809 N N . THR A 1 106 ? -11.618 6.140 -11.840 1.00 41.56 106 THR A N 1
ATOM 810 C CA . THR A 1 106 ? -12.730 6.883 -11.214 1.00 41.56 106 THR A CA 1
ATOM 811 C C . THR A 1 106 ? -14.094 6.546 -11.812 1.00 41.56 106 THR A C 1
ATOM 813 O O . THR A 1 106 ? -15.093 6.654 -11.112 1.00 41.56 106 THR A O 1
ATOM 816 N N . ALA A 1 107 ? -14.159 6.085 -13.065 1.00 40.19 107 ALA A N 1
ATOM 817 C CA . ALA A 1 107 ? -15.419 5.706 -13.713 1.00 40.19 107 ALA A CA 1
ATOM 818 C C . ALA A 1 107 ? -15.981 4.333 -13.275 1.00 40.19 107 ALA A C 1
ATOM 820 O O . ALA A 1 107 ? -17.111 3.999 -13.627 1.00 40.19 107 ALA A O 1
ATOM 821 N N . LYS A 1 108 ? -15.204 3.521 -12.541 1.00 38.12 108 LYS A N 1
ATOM 822 C CA . LYS A 1 108 ? -15.586 2.169 -12.080 1.00 38.12 108 LYS A CA 1
ATOM 823 C C . LYS A 1 108 ? -15.768 2.039 -10.557 1.00 38.12 108 LYS A C 1
ATOM 825 O O . LYS A 1 108 ? -15.986 0.916 -10.096 1.00 38.12 108 LYS A O 1
ATOM 830 N N . GLN A 1 109 ? -15.667 3.134 -9.795 1.00 34.78 109 GLN A N 1
ATOM 831 C CA . GLN A 1 109 ? -16.015 3.174 -8.364 1.00 34.78 109 GLN A CA 1
ATOM 832 C C . GLN A 1 109 ? -17.466 3.597 -8.143 1.00 34.78 109 GLN A C 1
ATOM 834 O O . GLN A 1 109 ? -17.942 4.483 -8.884 1.00 34.78 109 GLN A O 1
#

Organism: NCBI:txid2530383